Protein AF-A0A936SBN6-F1 (afdb_monomer)

Mean predicted aligned error: 6.93 Å

Sequence (174 aa):
MPKYRQLVQKRENERRLRLHIAGRENTIKAFTPREREAVEYLRWLKDKIQDNYRKFTGSAELPSNLRALDQRWEDFVDLLDVYRRRKQHLRSINRQAVHNQLSQAFRAMESSTDEKTKRVQQTNVEILKRRIASFDEIEKSVKLVEGQLQSIENFFSYLNDEIVTISTPEKFSA

Solvent-accessible surface area (backbone atoms only — not comparable to full-atom values): 9571 Å² total; per-residue (Å²): 143,61,68,68,62,52,52,50,52,50,52,51,50,54,50,50,50,52,52,50,53,52,50,49,53,53,57,48,67,74,44,54,73,70,56,38,48,53,54,52,49,53,53,51,48,47,53,50,42,57,51,51,45,32,69,61,52,70,45,88,74,72,44,68,69,67,56,43,42,61,56,49,52,53,50,42,55,54,44,51,54,52,41,49,55,50,52,52,53,58,70,74,49,63,66,66,59,51,54,51,49,34,56,50,32,48,51,53,29,72,70,42,89,48,70,70,61,25,51,55,26,50,52,51,34,52,53,42,51,52,54,52,51,52,49,57,51,51,54,51,51,41,55,50,41,52,52,49,47,51,52,48,53,50,51,53,53,50,52,42,55,52,53,75,71,50,83,62,69,74,83,59,78,120

pLDDT: mean 90.06, std 9.83, range [42.5, 98.12]

Nearest PDB structures (foldseek):
  3na7-assembly1_A  TM=3.996E-01  e=1.246E-01  Helicobacter pylori NCTC 11638
  6ixe-assembly1_A  TM=3.212E-01  e=3.210E-01  Homo sapiens
  4mh6-assembly1_A  TM=4.467E-01  e=9.242E-01  Vibrio parahaemolyticus RIMD 2210633
  6r1j-assembly1_D-2  TM=4.164E-01  e=2.252E+00  Aeromonas hydrophila J-1
  1i49-assembly1_B  TM=2.563E-01  e=5.600E-01  Homo sapiens

Radius of gyration: 25.75 Å; Cα contacts (8 Å, |Δi|>4): 103; chains: 1; bounding box: 62×36×80 Å

Structure (mmCIF, N/CA/C/O backbone):
data_AF-A0A936SBN6-F1
#
_entry.id   AF-A0A936SBN6-F1
#
loop_
_atom_site.group_PDB
_atom_site.id
_atom_site.type_symbol
_atom_site.label_atom_id
_atom_site.label_alt_id
_atom_site.label_comp_id
_atom_site.label_asym_id
_atom_site.label_entity_id
_atom_site.label_seq_id
_atom_site.pdbx_PDB_ins_code
_atom_site.Cartn_x
_atom_site.Cartn_y
_atom_site.Cartn_z
_atom_site.occupancy
_atom_site.B_iso_or_equiv
_atom_site.auth_seq_id
_atom_site.auth_comp_id
_atom_site.auth_asym_id
_atom_site.auth_atom_id
_atom_site.pdbx_PDB_model_num
ATOM 1 N N . MET A 1 1 ? -9.411 -21.163 -41.530 1.00 61.28 1 MET A N 1
ATOM 2 C CA . MET A 1 1 ? -10.001 -20.206 -40.563 1.00 61.28 1 MET A CA 1
ATOM 3 C C . MET A 1 1 ? -9.072 -19.859 -39.366 1.00 61.28 1 MET A C 1
ATOM 5 O O . MET A 1 1 ? -9.376 -20.289 -38.262 1.00 61.28 1 MET A O 1
ATOM 9 N N . PRO A 1 2 ? -7.962 -19.088 -39.516 1.00 71.81 2 PRO A N 1
ATOM 10 C CA . PRO A 1 2 ? -7.128 -18.664 -38.361 1.00 71.81 2 PRO A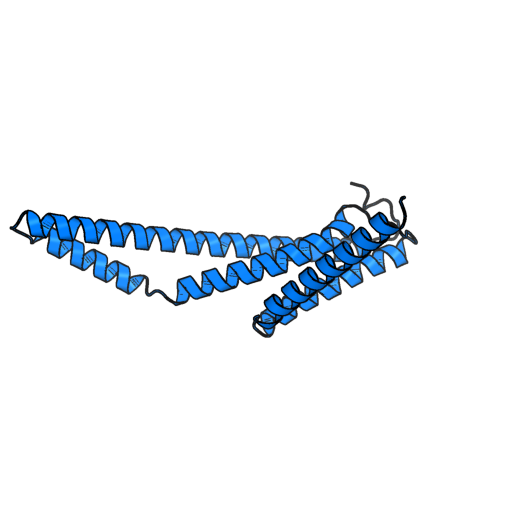 CA 1
ATOM 11 C C . PRO A 1 2 ? -6.952 -17.135 -38.172 1.00 71.81 2 PRO A C 1
ATOM 13 O O . PRO A 1 2 ? -6.748 -16.675 -37.052 1.00 71.81 2 PRO A O 1
ATOM 16 N N . LYS A 1 3 ? -7.064 -16.322 -39.236 1.00 74.06 3 LYS A N 1
ATOM 17 C CA . LYS A 1 3 ? -6.722 -14.882 -39.211 1.00 74.06 3 LYS A CA 1
ATOM 18 C C . LYS A 1 3 ? -7.721 -14.019 -38.429 1.00 74.06 3 LYS A C 1
ATOM 20 O O . LYS A 1 3 ? -7.317 -13.106 -37.719 1.00 74.06 3 LYS A O 1
ATOM 25 N N . TYR A 1 4 ? -9.017 -14.327 -38.508 1.00 78.38 4 TYR A N 1
ATOM 26 C CA . TYR A 1 4 ? -10.052 -13.570 -37.791 1.00 78.38 4 TYR A CA 1
ATOM 27 C C . TYR A 1 4 ? -9.932 -13.726 -36.266 1.00 78.38 4 TYR A C 1
ATOM 29 O O . TYR A 1 4 ? -9.968 -12.736 -35.543 1.00 78.38 4 TYR A O 1
ATOM 37 N N . ARG A 1 5 ? -9.677 -14.949 -35.777 1.00 77.38 5 ARG A N 1
ATOM 38 C CA . ARG A 1 5 ? -9.479 -15.227 -34.344 1.00 77.38 5 ARG A CA 1
ATOM 39 C C . ARG A 1 5 ? -8.265 -14.483 -33.778 1.00 77.38 5 ARG A C 1
ATOM 41 O O . ARG A 1 5 ? -8.356 -13.907 -32.702 1.00 77.38 5 ARG A O 1
ATOM 48 N N . GLN A 1 6 ? -7.159 -14.433 -34.525 1.00 81.00 6 GLN A N 1
ATOM 49 C CA . GLN A 1 6 ? -5.962 -13.675 -34.139 1.00 81.00 6 GLN A CA 1
ATOM 50 C C . GLN A 1 6 ? -6.214 -12.160 -34.098 1.00 81.00 6 GLN A C 1
ATOM 52 O O . GLN A 1 6 ? -5.758 -11.489 -33.176 1.00 81.00 6 GLN A O 1
ATOM 57 N N . LEU A 1 7 ? -6.971 -11.618 -35.060 1.00 84.25 7 LEU A N 1
ATOM 58 C CA . LEU A 1 7 ? -7.341 -10.199 -35.078 1.00 84.25 7 LEU A CA 1
ATOM 59 C C . LEU A 1 7 ? -8.248 -9.817 -33.902 1.00 84.25 7 LEU A C 1
ATOM 61 O O . LEU A 1 7 ? -8.029 -8.775 -33.285 1.00 84.25 7 LEU A O 1
ATOM 65 N N . VAL A 1 8 ? -9.235 -10.656 -33.571 1.00 85.19 8 VAL A N 1
ATOM 66 C CA . VAL A 1 8 ? -10.101 -10.453 -32.398 1.00 85.19 8 VAL A CA 1
ATOM 67 C C . VAL A 1 8 ? -9.270 -10.506 -31.116 1.00 85.19 8 VAL A C 1
ATOM 69 O O . VAL A 1 8 ? -9.322 -9.563 -30.332 1.00 85.19 8 VAL A O 1
ATOM 72 N N . GLN A 1 9 ? -8.411 -11.519 -30.960 1.00 86.62 9 GLN A N 1
ATOM 73 C CA . GLN A 1 9 ? -7.540 -11.649 -29.790 1.00 86.62 9 GLN A CA 1
ATOM 74 C C . GLN A 1 9 ? -6.605 -10.444 -29.623 1.00 86.62 9 GLN A C 1
ATOM 76 O O . GLN A 1 9 ? -6.433 -9.940 -28.515 1.00 86.62 9 GLN A O 1
ATOM 81 N N . LYS A 1 10 ? -6.019 -9.946 -30.719 1.00 86.75 10 LYS A N 1
ATOM 82 C CA . LYS A 1 10 ? -5.156 -8.758 -30.696 1.00 86.75 10 LYS A CA 1
ATOM 83 C C . LYS A 1 10 ? -5.925 -7.520 -30.230 1.00 86.75 10 LYS A C 1
ATOM 85 O O . LYS A 1 10 ? -5.458 -6.823 -29.335 1.00 86.75 10 LYS A O 1
ATOM 90 N N . ARG A 1 11 ? -7.124 -7.281 -30.774 1.00 86.06 11 ARG A N 1
ATOM 91 C CA . ARG A 1 11 ? -7.983 -6.155 -30.364 1.00 86.06 11 ARG A CA 1
ATOM 92 C C . ARG A 1 11 ? -8.418 -6.257 -28.906 1.00 86.06 11 ARG A C 1
ATOM 94 O O . ARG A 1 11 ? -8.431 -5.251 -28.203 1.00 86.06 11 ARG A O 1
ATOM 101 N N . GLU A 1 12 ? -8.762 -7.453 -28.438 1.00 88.38 12 GLU A N 1
ATOM 102 C CA . GLU A 1 12 ? -9.106 -7.684 -27.033 1.00 88.38 12 GLU A CA 1
ATOM 103 C C . GLU A 1 12 ? -7.917 -7.421 -26.110 1.00 88.38 12 GLU A C 1
ATOM 105 O O . GLU A 1 12 ? -8.075 -6.780 -25.073 1.00 88.38 12 GLU A O 1
ATOM 110 N N . ASN A 1 13 ? -6.715 -7.851 -26.495 1.00 86.50 13 ASN A N 1
ATOM 111 C CA . ASN A 1 13 ? -5.492 -7.580 -25.743 1.00 86.50 13 ASN A CA 1
ATOM 112 C C . ASN A 1 13 ? -5.192 -6.077 -25.679 1.00 86.50 13 ASN A C 1
ATOM 114 O O . ASN A 1 13 ? -4.973 -5.549 -24.592 1.00 86.50 13 ASN A O 1
ATOM 118 N N . GLU A 1 14 ? -5.253 -5.375 -26.813 1.00 88.31 14 GLU A N 1
ATOM 119 C CA . GLU A 1 14 ? -5.071 -3.920 -26.875 1.00 88.31 14 GLU A CA 1
ATOM 120 C C . GLU A 1 14 ? -6.112 -3.182 -26.026 1.00 88.31 14 GLU A C 1
ATOM 122 O O . GLU A 1 14 ? -5.777 -2.248 -25.298 1.00 88.31 14 GLU A O 1
ATOM 127 N N . ARG A 1 15 ? -7.377 -3.618 -26.068 1.00 89.50 15 ARG A N 1
ATOM 128 C CA . ARG A 1 15 ? -8.441 -3.054 -25.233 1.00 89.50 15 ARG A CA 1
ATOM 129 C C . ARG A 1 15 ? -8.156 -3.269 -23.749 1.00 89.50 15 ARG A C 1
ATOM 131 O O . ARG A 1 15 ? -8.290 -2.322 -22.980 1.00 89.50 15 ARG A O 1
ATOM 138 N N . ARG A 1 16 ? -7.759 -4.479 -23.341 1.00 87.19 16 ARG A N 1
ATOM 139 C CA . ARG A 1 16 ? -7.406 -4.787 -21.944 1.00 87.19 16 ARG A CA 1
ATOM 140 C C . ARG A 1 16 ? -6.234 -3.942 -21.461 1.00 87.19 16 ARG A C 1
ATOM 142 O O . ARG A 1 16 ? -6.326 -3.369 -20.383 1.00 87.19 16 ARG A O 1
ATOM 149 N N . LEU A 1 17 ? -5.193 -3.800 -22.279 1.00 84.75 17 LEU A N 1
ATOM 150 C CA . LEU A 1 17 ? -4.041 -2.961 -21.960 1.00 84.75 17 LEU A CA 1
ATOM 151 C C . LEU A 1 17 ? -4.444 -1.490 -21.791 1.00 84.75 17 LEU A C 1
ATOM 153 O O . LEU A 1 17 ? -4.087 -0.867 -20.799 1.00 84.75 17 LEU A O 1
ATOM 157 N N . ARG A 1 18 ? -5.247 -0.942 -22.712 1.00 87.38 18 ARG A N 1
ATOM 158 C CA . ARG A 1 18 ? -5.748 0.439 -22.598 1.00 87.38 18 ARG A CA 1
ATOM 159 C C . ARG A 1 18 ? -6.585 0.649 -21.342 1.00 87.38 18 ARG A C 1
ATOM 161 O O . ARG A 1 18 ? -6.431 1.669 -20.685 1.00 87.38 18 ARG A O 1
ATOM 168 N N . LEU A 1 19 ? -7.462 -0.301 -21.014 1.00 89.56 19 LEU A N 1
ATOM 169 C CA . LEU A 1 19 ? -8.270 -0.243 -19.794 1.00 89.56 19 LEU A CA 1
ATOM 170 C C . LEU A 1 19 ? -7.400 -0.315 -18.539 1.00 89.56 19 LEU A C 1
ATOM 172 O O . LEU A 1 19 ? -7.661 0.414 -17.589 1.00 89.56 19 LEU A O 1
ATOM 176 N N . HIS A 1 20 ? -6.362 -1.151 -18.552 1.00 84.56 20 HIS A N 1
ATOM 177 C CA . HIS A 1 20 ? -5.404 -1.251 -17.459 1.00 84.56 20 HIS A CA 1
ATOM 178 C C . HIS A 1 20 ? -4.659 0.075 -17.248 1.00 84.56 20 HIS A C 1
ATOM 180 O O . HIS A 1 20 ? -4.733 0.640 -16.159 1.00 84.56 20 HIS A O 1
ATOM 186 N N . ILE A 1 21 ? -4.061 0.633 -18.307 1.00 87.06 21 ILE A N 1
ATOM 187 C CA . ILE A 1 21 ? -3.364 1.930 -18.270 1.00 87.06 21 ILE A CA 1
ATOM 188 C C . ILE A 1 21 ? -4.309 3.043 -17.803 1.00 87.06 21 ILE A C 1
ATOM 190 O O . ILE A 1 21 ? -3.979 3.806 -16.900 1.00 87.06 21 ILE A O 1
ATOM 194 N N . ALA A 1 22 ? -5.516 3.120 -18.369 1.00 89.56 22 ALA A N 1
ATOM 195 C CA . ALA A 1 22 ? -6.503 4.120 -17.967 1.00 89.56 22 ALA A CA 1
ATOM 196 C C . ALA A 1 22 ? -6.917 3.966 -16.494 1.00 89.56 22 ALA A C 1
ATOM 198 O O . ALA A 1 22 ? -7.094 4.965 -15.798 1.00 89.56 22 ALA A O 1
ATOM 199 N N . GLY A 1 23 ? -7.049 2.727 -16.010 1.00 89.12 23 GLY A N 1
ATOM 200 C CA . GLY A 1 23 ? -7.297 2.426 -14.603 1.00 89.12 23 GLY A CA 1
ATOM 201 C C . GLY A 1 23 ? -6.189 2.965 -13.700 1.00 89.12 23 GLY A C 1
ATOM 202 O O . GLY A 1 23 ? -6.487 3.648 -12.723 1.00 89.12 23 GLY A O 1
ATOM 203 N N . ARG A 1 24 ? -4.920 2.745 -14.068 1.00 89.56 24 ARG A N 1
ATOM 204 C CA . ARG A 1 24 ? -3.757 3.266 -13.332 1.00 89.56 24 ARG A CA 1
ATOM 205 C C . ARG A 1 24 ? -3.716 4.777 -13.290 1.00 89.56 24 ARG A C 1
ATOM 207 O O . ARG A 1 24 ? -3.613 5.350 -12.210 1.00 89.56 24 ARG A O 1
ATOM 214 N N . GLU A 1 25 ? -3.881 5.419 -14.435 1.00 90.56 25 GLU A N 1
ATOM 215 C CA . GLU A 1 25 ? -3.909 6.877 -14.517 1.00 90.56 25 GLU A CA 1
ATOM 216 C C . GLU A 1 25 ? -5.046 7.470 -13.675 1.00 90.56 25 GLU A C 1
ATOM 218 O O . GLU A 1 25 ? -4.875 8.495 -13.018 1.00 90.56 25 GLU A O 1
ATOM 223 N N . ASN A 1 26 ? -6.205 6.810 -13.617 1.00 91.44 26 ASN A N 1
ATOM 224 C CA . ASN A 1 26 ? -7.298 7.238 -12.746 1.00 91.44 26 ASN A CA 1
ATOM 225 C C . ASN A 1 26 ? -6.962 7.083 -11.256 1.00 91.44 26 ASN A C 1
ATOM 227 O O . ASN A 1 26 ? -7.255 7.995 -10.481 1.00 91.44 26 ASN A O 1
ATOM 231 N N . THR A 1 27 ? -6.314 5.986 -10.856 1.00 91.31 27 THR A N 1
ATOM 232 C CA . THR A 1 27 ? -5.825 5.802 -9.481 1.00 91.31 27 THR A CA 1
ATOM 233 C C . THR A 1 27 ? -4.812 6.889 -9.113 1.00 91.31 27 THR A C 1
ATOM 235 O O . THR A 1 27 ? -4.973 7.564 -8.097 1.00 91.31 27 THR A O 1
ATOM 238 N N . ILE A 1 28 ? -3.826 7.138 -9.979 1.00 92.94 28 ILE A N 1
ATOM 239 C CA . ILE A 1 28 ? -2.769 8.138 -9.769 1.00 92.94 28 ILE A CA 1
ATOM 240 C C . ILE A 1 28 ? -3.350 9.557 -9.703 1.00 92.94 28 ILE A C 1
ATOM 242 O O . ILE A 1 28 ? -2.920 10.363 -8.882 1.00 92.94 28 ILE A O 1
ATOM 246 N N . LYS A 1 29 ? -4.383 9.889 -10.487 1.00 92.88 29 LYS A N 1
ATOM 247 C CA . LYS A 1 29 ? -5.057 11.202 -10.398 1.00 92.88 29 LYS A CA 1
ATOM 248 C C . LYS A 1 29 ? -5.649 11.483 -9.021 1.00 92.88 29 LYS A C 1
ATOM 250 O O . LYS A 1 29 ? -5.688 12.640 -8.606 1.00 92.88 29 LYS A O 1
ATOM 255 N N . ALA A 1 30 ? -6.091 10.448 -8.308 1.00 92.00 30 ALA A N 1
ATOM 256 C CA . ALA A 1 30 ? -6.610 10.597 -6.956 1.00 92.00 30 ALA A CA 1
ATOM 257 C C . ALA A 1 30 ? -5.501 10.847 -5.919 1.00 92.00 30 ALA A C 1
ATOM 259 O O . ALA A 1 30 ? -5.817 11.118 -4.758 1.00 92.00 30 ALA A O 1
ATOM 260 N N . PHE A 1 31 ? -4.220 10.722 -6.286 1.00 94.94 31 PHE A N 1
ATOM 261 C CA . PHE A 1 31 ? -3.076 10.882 -5.388 1.00 94.94 31 PHE A CA 1
ATOM 262 C C . PHE A 1 31 ? -2.789 12.363 -5.099 1.00 94.94 31 PHE A C 1
ATOM 264 O O . PHE A 1 31 ? -3.055 13.260 -5.910 1.00 94.94 31 PHE A O 1
ATOM 271 N N . THR A 1 32 ? -2.243 12.642 -3.914 1.00 94.94 32 THR A N 1
ATOM 272 C CA . THR A 1 32 ? -1.726 13.979 -3.577 1.00 94.94 32 THR A CA 1
ATOM 273 C C . THR A 1 32 ? -0.550 14.338 -4.496 1.00 94.94 32 THR A C 1
ATOM 275 O O . THR A 1 32 ? 0.052 13.436 -5.080 1.00 94.94 32 THR A O 1
ATOM 278 N N . PRO A 1 33 ? -0.187 15.628 -4.644 1.00 96.00 33 PRO A N 1
ATOM 279 C CA . PRO A 1 33 ? 0.938 16.022 -5.498 1.00 96.00 33 PRO A CA 1
ATOM 280 C C . PRO A 1 33 ? 2.233 15.258 -5.186 1.00 96.00 33 PRO A C 1
ATOM 282 O O . PRO A 1 33 ? 2.815 14.663 -6.083 1.00 96.00 33 PRO A O 1
ATOM 285 N N . ARG A 1 34 ? 2.597 15.150 -3.903 1.00 94.00 34 ARG A N 1
ATOM 286 C CA . ARG A 1 34 ? 3.793 14.419 -3.454 1.00 94.00 34 ARG A CA 1
ATOM 287 C C . ARG A 1 34 ? 3.753 12.923 -3.787 1.00 94.00 34 ARG A C 1
ATOM 289 O O . ARG A 1 34 ? 4.761 12.337 -4.155 1.00 94.00 34 ARG A O 1
ATOM 296 N N . GLU A 1 35 ? 2.594 12.289 -3.636 1.00 95.25 35 GLU A N 1
ATOM 297 C CA . GLU A 1 35 ? 2.421 10.869 -3.973 1.00 95.25 35 GLU A CA 1
ATOM 298 C C . GLU A 1 35 ? 2.517 10.640 -5.487 1.00 95.25 35 GLU A C 1
ATOM 300 O O . GLU A 1 35 ? 3.115 9.659 -5.920 1.00 95.25 35 GLU A O 1
ATOM 305 N N . ARG A 1 36 ? 1.976 11.559 -6.299 1.00 96.44 36 ARG A N 1
ATOM 306 C CA . ARG A 1 36 ? 2.137 11.516 -7.759 1.00 96.44 36 ARG A CA 1
ATOM 307 C C . ARG A 1 36 ? 3.591 11.692 -8.169 1.00 96.44 36 ARG A C 1
ATOM 309 O O . ARG A 1 36 ? 4.064 10.934 -9.003 1.00 96.44 36 ARG A O 1
ATOM 316 N N . GLU A 1 37 ? 4.298 12.640 -7.560 1.00 95.94 37 GLU A N 1
ATOM 317 C CA . GLU A 1 37 ? 5.731 12.842 -7.797 1.00 95.94 37 GLU A CA 1
ATOM 318 C C . GLU A 1 37 ? 6.534 11.568 -7.521 1.00 95.94 37 GLU A C 1
ATOM 320 O O . GLU A 1 37 ? 7.370 11.201 -8.339 1.00 95.94 37 GLU A O 1
ATOM 325 N N . ALA A 1 38 ? 6.246 10.848 -6.431 1.00 95.38 38 ALA A N 1
ATOM 326 C CA . ALA A 1 38 ? 6.911 9.578 -6.131 1.00 95.38 38 ALA A CA 1
ATOM 327 C C . ALA A 1 38 ? 6.646 8.505 -7.207 1.00 95.38 38 ALA A C 1
ATOM 329 O O . ALA A 1 38 ? 7.570 7.823 -7.651 1.00 95.38 38 ALA A O 1
ATOM 330 N N . VAL A 1 39 ? 5.396 8.383 -7.671 1.00 96.94 39 VAL A N 1
ATOM 331 C CA . VAL A 1 39 ? 5.023 7.433 -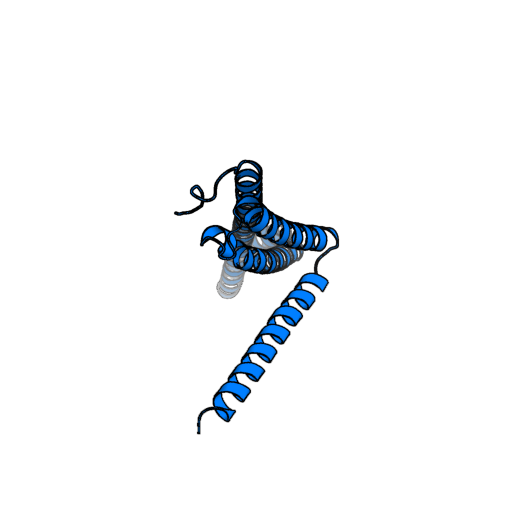8.734 1.00 96.94 39 VAL A CA 1
ATOM 332 C C . VAL A 1 39 ? 5.705 7.768 -10.060 1.00 96.94 39 VAL A C 1
ATOM 334 O O . VAL A 1 39 ? 6.244 6.870 -10.712 1.00 96.94 39 VAL A O 1
ATOM 337 N N . GLU A 1 40 ? 5.695 9.039 -10.465 1.00 95.75 40 GLU A N 1
ATOM 338 C CA . GLU A 1 40 ? 6.334 9.483 -11.708 1.00 95.75 40 GLU A CA 1
ATOM 339 C C . GLU A 1 40 ? 7.861 9.401 -11.617 1.00 95.75 40 GLU A C 1
ATOM 341 O O . GLU A 1 40 ? 8.511 9.041 -12.596 1.00 95.75 40 GLU A O 1
ATOM 346 N N . TYR A 1 41 ? 8.443 9.646 -10.440 1.00 96.44 41 TYR A N 1
ATOM 347 C CA . TYR A 1 41 ? 9.868 9.439 -10.202 1.00 96.44 41 TYR A CA 1
ATOM 348 C C . TYR A 1 41 ? 10.267 7.977 -10.418 1.00 96.44 41 TYR A C 1
ATOM 350 O O . TYR A 1 41 ? 11.203 7.712 -11.169 1.00 96.44 41 TYR A O 1
ATOM 358 N N . LEU A 1 42 ? 9.542 7.019 -9.827 1.00 97.00 42 LEU A N 1
ATOM 359 C CA . LEU A 1 42 ? 9.825 5.598 -10.049 1.00 97.00 42 LEU A CA 1
ATOM 360 C C . LEU A 1 42 ? 9.559 5.179 -11.498 1.00 97.00 42 LEU A C 1
ATOM 362 O O . LEU A 1 42 ? 10.317 4.378 -12.040 1.00 97.00 42 LEU A O 1
ATOM 366 N N . ARG A 1 43 ? 8.538 5.746 -12.155 1.00 96.62 43 ARG A N 1
ATOM 367 C CA . ARG A 1 43 ? 8.278 5.509 -13.583 1.00 96.62 43 ARG A CA 1
ATOM 368 C C . ARG A 1 43 ? 9.474 5.943 -14.433 1.00 96.62 43 ARG A C 1
ATOM 370 O O . ARG A 1 43 ? 9.996 5.150 -15.207 1.00 96.62 43 ARG A O 1
ATOM 377 N N . TRP A 1 44 ? 9.945 7.172 -14.232 1.00 96.75 44 TRP A N 1
ATOM 378 C CA . TRP A 1 44 ? 11.129 7.698 -14.908 1.00 96.75 44 TRP A CA 1
ATOM 379 C C . TRP A 1 44 ? 12.381 6.871 -14.600 1.00 96.75 44 TRP A C 1
ATOM 381 O O . TRP A 1 44 ? 13.167 6.575 -15.499 1.00 96.75 44 TRP A O 1
ATOM 391 N N . LEU A 1 45 ? 12.570 6.480 -13.337 1.00 96.19 45 LEU A N 1
ATOM 392 C CA . LEU A 1 45 ? 13.740 5.723 -12.912 1.00 96.19 45 LEU A CA 1
ATOM 393 C C . LEU A 1 45 ? 13.765 4.336 -13.561 1.00 96.19 45 LEU A C 1
ATOM 395 O O . LEU A 1 45 ? 14.812 3.932 -14.056 1.00 96.19 45 LEU A O 1
ATOM 399 N N . LYS A 1 46 ? 12.619 3.647 -13.647 1.00 95.69 46 LYS A N 1
ATOM 400 C CA . LYS A 1 46 ? 12.479 2.405 -14.423 1.00 95.69 46 LYS A CA 1
ATOM 401 C C . LYS A 1 46 ? 12.972 2.586 -15.856 1.00 95.69 46 LYS A C 1
ATOM 403 O O . LYS A 1 46 ? 13.830 1.824 -16.300 1.00 95.69 46 LYS A O 1
ATOM 408 N N . ASP A 1 47 ? 12.429 3.576 -16.562 1.00 95.75 47 ASP A N 1
ATOM 409 C CA . ASP A 1 47 ? 12.735 3.797 -17.977 1.00 95.75 47 ASP A CA 1
ATOM 410 C C . ASP A 1 47 ? 14.227 4.109 -18.157 1.00 95.75 47 ASP A C 1
ATOM 412 O O . ASP A 1 47 ? 14.902 3.521 -19.002 1.00 95.75 47 ASP A O 1
ATOM 416 N N . LYS A 1 48 ? 14.785 4.944 -17.272 1.00 94.88 48 LYS A N 1
ATOM 417 C CA . LYS A 1 48 ? 16.214 5.269 -17.242 1.00 94.88 48 LYS A CA 1
ATOM 418 C C . LYS A 1 48 ? 17.094 4.037 -17.018 1.00 94.88 48 LYS A C 1
ATOM 420 O O . LYS A 1 48 ? 18.101 3.890 -17.708 1.00 94.88 48 LYS A O 1
ATOM 425 N N . ILE A 1 49 ? 16.746 3.175 -16.061 1.00 93.44 49 ILE A N 1
ATOM 426 C CA . ILE A 1 49 ? 17.475 1.932 -15.769 1.00 93.44 49 ILE A CA 1
ATOM 427 C C . ILE A 1 49 ? 17.477 1.046 -17.025 1.00 93.44 49 ILE A C 1
ATOM 429 O O . ILE A 1 49 ? 18.540 0.663 -17.512 1.00 93.44 49 ILE A O 1
ATOM 433 N N . GLN A 1 50 ? 16.306 0.781 -17.611 1.00 93.75 50 GLN A N 1
ATOM 434 C CA . GLN A 1 50 ? 16.191 -0.062 -18.807 1.00 93.75 50 GLN A CA 1
ATOM 435 C C . GLN A 1 50 ? 16.948 0.517 -20.015 1.00 93.75 50 GLN A C 1
ATOM 437 O O . GLN A 1 50 ? 17.618 -0.223 -20.739 1.00 93.75 50 GLN A O 1
ATOM 442 N N . ASP A 1 51 ? 16.891 1.831 -20.226 1.00 93.25 51 ASP A N 1
ATOM 443 C CA . ASP A 1 51 ? 17.599 2.493 -21.322 1.00 93.25 51 ASP A CA 1
ATOM 444 C C . ASP A 1 51 ? 19.115 2.480 -21.137 1.00 93.25 51 ASP A C 1
ATOM 446 O O . ASP A 1 51 ? 19.852 2.230 -22.093 1.00 93.25 51 ASP A O 1
ATOM 450 N N . ASN A 1 52 ? 19.597 2.717 -19.918 1.00 91.38 52 ASN A N 1
ATOM 451 C CA . ASN A 1 52 ? 21.022 2.649 -19.611 1.00 91.38 52 ASN A CA 1
ATOM 452 C C . ASN A 1 52 ? 21.563 1.227 -19.798 1.00 91.38 52 ASN A C 1
ATOM 454 O O . ASN A 1 52 ? 22.625 1.068 -20.396 1.00 91.38 52 ASN A O 1
ATOM 458 N N . TYR A 1 53 ? 20.815 0.195 -19.387 1.00 91.19 53 TYR A N 1
ATOM 459 C CA . TYR A 1 53 ? 21.194 -1.197 -19.649 1.00 91.19 53 TYR A CA 1
ATOM 460 C C . TYR A 1 53 ? 21.413 -1.448 -21.145 1.00 91.19 53 TYR A C 1
ATOM 462 O O . TYR A 1 53 ? 22.472 -1.933 -21.546 1.00 91.19 53 TYR A O 1
ATOM 470 N N . ARG A 1 54 ? 20.432 -1.083 -21.982 1.00 90.94 54 ARG A N 1
ATOM 471 C CA . ARG A 1 54 ? 20.512 -1.272 -23.441 1.00 90.94 54 ARG A CA 1
ATOM 472 C C . ARG A 1 54 ? 21.695 -0.512 -24.039 1.00 90.94 54 ARG A C 1
ATOM 474 O O . ARG A 1 54 ? 22.405 -1.053 -24.878 1.00 90.94 54 ARG A O 1
ATOM 481 N N . LYS A 1 55 ? 21.935 0.723 -23.585 1.00 89.31 55 LYS A N 1
ATOM 482 C CA . LYS A 1 55 ? 23.057 1.558 -24.046 1.00 89.31 55 LYS A CA 1
ATOM 483 C C . LYS A 1 55 ? 24.420 0.971 -23.687 1.00 89.31 55 LYS A C 1
ATOM 485 O O . LYS A 1 55 ? 25.311 0.997 -24.526 1.00 89.31 55 LYS A O 1
ATOM 490 N N . PHE A 1 56 ? 24.591 0.465 -22.467 1.00 87.50 56 PHE A N 1
ATOM 491 C CA . PHE A 1 56 ? 25.890 -0.026 -21.993 1.00 87.50 56 PHE A CA 1
ATOM 492 C C . PHE A 1 56 ? 26.206 -1.442 -22.463 1.00 87.50 56 PHE A C 1
ATOM 494 O O . PHE A 1 56 ? 27.367 -1.770 -22.681 1.00 87.50 56 PHE A O 1
ATOM 501 N N . THR A 1 57 ? 25.188 -2.281 -22.636 1.00 85.44 57 THR A N 1
ATOM 502 C CA . THR A 1 57 ? 25.386 -3.688 -23.009 1.00 85.44 57 THR A CA 1
ATOM 503 C C . THR A 1 57 ? 25.192 -3.958 -24.497 1.00 85.44 57 THR A C 1
ATOM 505 O O . THR A 1 57 ? 25.631 -4.996 -24.984 1.00 85.44 57 THR A O 1
ATOM 508 N N . GLY A 1 58 ? 24.498 -3.072 -25.219 1.00 84.88 58 GLY A N 1
ATOM 509 C CA . GLY A 1 58 ? 24.051 -3.319 -26.591 1.00 84.88 58 GLY A CA 1
ATOM 510 C C . GLY A 1 58 ? 22.988 -4.420 -26.714 1.00 84.88 58 GLY A C 1
ATOM 511 O O . GLY A 1 58 ? 22.557 -4.721 -27.827 1.00 84.88 58 GLY A O 1
ATOM 512 N N . SER A 1 59 ? 22.549 -5.024 -25.601 1.00 86.38 59 SER A N 1
ATOM 513 C CA . SER A 1 59 ? 21.537 -6.079 -25.600 1.00 86.38 59 SER A CA 1
ATOM 514 C C . SER A 1 59 ? 20.138 -5.492 -25.766 1.00 86.38 59 SER A C 1
ATOM 516 O O . SER A 1 59 ? 19.748 -4.551 -25.069 1.00 86.38 59 SER A O 1
ATOM 518 N N . ALA A 1 60 ? 19.354 -6.087 -26.665 1.00 83.31 60 ALA A N 1
ATOM 519 C CA . ALA A 1 60 ? 17.931 -5.787 -26.797 1.00 83.31 60 ALA A CA 1
ATOM 520 C C . ALA A 1 60 ? 17.092 -6.469 -25.703 1.00 83.31 60 ALA A C 1
ATOM 522 O O . ALA A 1 60 ? 16.030 -5.964 -25.328 1.00 83.31 60 ALA A O 1
ATOM 523 N N . GLU A 1 61 ? 17.558 -7.610 -25.188 1.00 88.19 61 GLU A N 1
ATOM 524 C CA . GLU A 1 61 ? 16.843 -8.380 -24.177 1.00 88.19 61 GLU A CA 1
ATOM 525 C C . GLU A 1 61 ? 17.211 -7.918 -22.771 1.00 88.19 61 GLU A C 1
ATOM 527 O O . GLU A 1 61 ? 18.385 -7.845 -22.410 1.00 88.19 61 GLU A O 1
ATOM 532 N N . LEU A 1 62 ? 16.182 -7.628 -21.972 1.00 87.94 62 LEU A N 1
ATOM 533 C CA . LEU A 1 62 ? 16.340 -7.279 -20.568 1.00 87.94 62 LEU A CA 1
ATOM 534 C C . LEU A 1 62 ? 16.431 -8.550 -19.701 1.00 87.94 62 LEU A C 1
ATOM 536 O O . LEU A 1 62 ? 15.597 -9.453 -19.856 1.00 87.94 62 LEU A O 1
ATOM 540 N N . PRO A 1 63 ? 17.363 -8.605 -18.736 1.00 89.94 63 PRO A N 1
ATOM 541 C CA . PRO A 1 63 ? 17.424 -9.665 -17.736 1.00 89.94 63 PRO A CA 1
ATOM 542 C C . PRO A 1 63 ? 16.164 -9.680 -16.850 1.00 89.94 63 PRO A C 1
ATOM 544 O O . PRO A 1 63 ? 15.353 -8.748 -16.840 1.00 89.94 63 PRO A O 1
ATOM 547 N N . SER A 1 64 ? 15.944 -10.795 -16.149 1.00 88.88 64 SER A N 1
ATOM 548 C CA . SER A 1 64 ? 14.746 -11.067 -15.329 1.00 88.88 64 SER A CA 1
ATOM 549 C C . SER A 1 64 ? 14.444 -9.951 -14.321 1.00 88.88 64 SER A C 1
ATOM 551 O O . SER A 1 64 ? 13.311 -9.476 -14.245 1.00 88.88 64 SER A O 1
ATOM 553 N N . ASN A 1 65 ? 15.458 -9.494 -13.595 1.00 87.25 65 ASN A N 1
ATOM 554 C CA . ASN A 1 65 ? 15.371 -8.432 -12.599 1.00 87.25 65 ASN A CA 1
ATOM 555 C C . ASN A 1 65 ? 14.968 -7.067 -13.199 1.00 87.25 65 ASN A C 1
ATOM 557 O O . ASN A 1 65 ? 14.135 -6.374 -12.619 1.00 87.25 65 ASN A O 1
ATOM 561 N N . LEU A 1 66 ? 15.480 -6.700 -14.381 1.00 91.06 66 LEU A N 1
ATOM 562 C CA . LEU A 1 66 ? 15.122 -5.445 -15.056 1.00 91.06 66 LEU A CA 1
ATOM 563 C C . LEU A 1 66 ? 13.726 -5.497 -15.684 1.00 91.06 66 LEU A C 1
ATOM 565 O O . LEU A 1 66 ? 13.031 -4.481 -15.720 1.00 91.06 66 LEU A O 1
ATOM 569 N N . ARG A 1 67 ? 13.280 -6.681 -16.124 1.00 91.62 67 ARG A N 1
ATOM 570 C CA . ARG A 1 67 ? 11.879 -6.908 -16.519 1.00 91.62 67 ARG A CA 1
ATOM 571 C C . ARG A 1 67 ? 10.926 -6.797 -15.331 1.00 91.62 67 ARG A C 1
ATOM 573 O O . ARG A 1 67 ? 9.796 -6.350 -15.493 1.00 91.62 67 ARG A O 1
ATOM 580 N N . ALA A 1 68 ? 11.376 -7.168 -14.132 1.00 93.25 68 ALA A N 1
ATOM 581 C CA . ALA A 1 68 ? 10.562 -7.064 -12.927 1.00 93.25 68 ALA A CA 1
ATOM 582 C C . ALA A 1 68 ? 10.280 -5.610 -12.509 1.00 93.25 68 ALA A C 1
ATOM 584 O O . ALA A 1 68 ? 9.321 -5.390 -11.774 1.00 93.25 68 ALA A O 1
ATOM 585 N N . LEU A 1 69 ? 11.047 -4.616 -12.981 1.00 95.00 69 LEU A N 1
ATOM 586 C CA . LEU A 1 69 ? 10.804 -3.201 -12.664 1.00 95.00 69 LEU A CA 1
ATOM 587 C C . LEU A 1 69 ? 9.403 -2.726 -13.061 1.00 95.00 69 LEU A C 1
ATOM 589 O O . LEU A 1 69 ? 8.796 -1.963 -12.315 1.00 95.00 69 LEU A O 1
ATOM 593 N N . ASP A 1 70 ? 8.881 -3.184 -14.204 1.00 93.88 70 ASP A N 1
ATOM 594 C CA . ASP A 1 70 ? 7.521 -2.851 -14.635 1.00 93.88 70 ASP A CA 1
ATOM 595 C C . ASP A 1 70 ? 6.500 -3.332 -13.600 1.00 93.88 70 ASP A C 1
ATOM 597 O O . ASP A 1 70 ? 5.717 -2.538 -1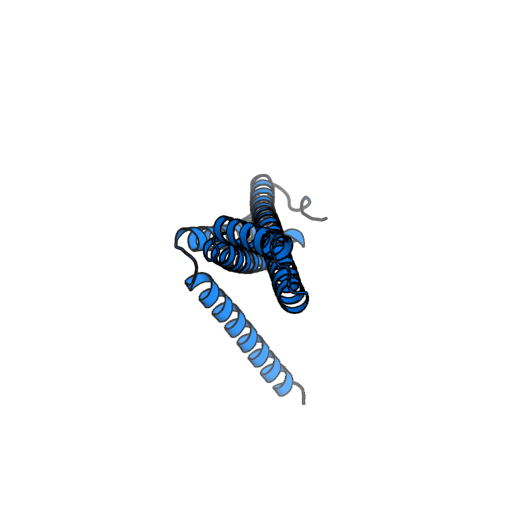3.086 1.00 93.88 70 ASP A O 1
ATOM 601 N N . GLN A 1 71 ? 6.577 -4.606 -13.206 1.00 94.56 71 GLN A N 1
ATOM 602 C CA . GLN A 1 71 ? 5.679 -5.161 -12.194 1.00 94.56 71 GLN A CA 1
ATOM 603 C C . GLN A 1 71 ? 5.863 -4.490 -10.827 1.00 94.56 71 GLN A C 1
ATOM 605 O O . GLN A 1 71 ? 4.887 -4.226 -10.135 1.00 94.56 71 GLN A O 1
ATOM 610 N N . ARG A 1 72 ? 7.099 -4.173 -10.430 1.00 97.12 72 ARG A N 1
ATOM 611 C CA . ARG A 1 72 ? 7.367 -3.504 -9.149 1.00 97.12 72 ARG A CA 1
ATOM 612 C C . ARG A 1 72 ? 6.822 -2.081 -9.108 1.00 97.12 72 ARG A C 1
ATOM 614 O O . ARG A 1 72 ? 6.370 -1.647 -8.053 1.00 97.12 72 ARG A O 1
ATOM 621 N N . TRP A 1 73 ? 6.832 -1.373 -10.235 1.00 97.25 73 TRP A N 1
ATOM 622 C CA . TRP A 1 73 ? 6.177 -0.073 -10.346 1.00 97.25 73 TRP A CA 1
ATOM 623 C C . TRP A 1 73 ? 4.654 -0.195 -10.201 1.00 97.25 73 TRP A C 1
ATOM 625 O O . TRP A 1 73 ? 4.043 0.568 -9.455 1.00 97.25 73 TRP A O 1
ATOM 635 N N . GLU A 1 74 ? 4.044 -1.189 -10.851 1.00 95.69 74 GLU A N 1
ATOM 636 C CA . GLU A 1 74 ? 2.611 -1.477 -10.710 1.00 95.69 74 GLU A CA 1
ATOM 637 C C . GLU A 1 74 ? 2.238 -1.795 -9.251 1.00 95.69 74 GLU A C 1
ATOM 639 O O . GLU A 1 74 ? 1.303 -1.204 -8.701 1.00 95.69 74 GLU A O 1
ATOM 644 N N . ASP A 1 75 ? 3.021 -2.661 -8.597 1.00 96.75 75 ASP A N 1
ATOM 645 C CA . ASP A 1 75 ? 2.854 -3.016 -7.184 1.00 96.75 75 ASP A CA 1
ATOM 646 C C . ASP A 1 75 ? 2.967 -1.776 -6.282 1.00 96.75 75 ASP A C 1
ATOM 648 O O . ASP A 1 75 ? 2.215 -1.637 -5.316 1.00 96.75 75 ASP A O 1
ATOM 652 N N . PHE A 1 76 ? 3.882 -0.850 -6.592 1.00 97.81 76 PHE A N 1
ATOM 653 C CA . PHE A 1 76 ? 4.047 0.396 -5.842 1.00 97.81 76 PHE A CA 1
ATOM 654 C C . PHE A 1 76 ? 2.786 1.261 -5.896 1.00 97.81 76 PHE A C 1
ATOM 656 O O . PHE A 1 76 ? 2.329 1.743 -4.859 1.00 97.81 76 PHE A O 1
ATOM 663 N N . VAL A 1 77 ? 2.186 1.429 -7.080 1.00 96.81 77 VAL A N 1
ATOM 664 C CA . VAL A 1 77 ? 0.941 2.199 -7.243 1.00 96.81 77 VAL A CA 1
ATOM 665 C C . VAL A 1 77 ? -0.199 1.567 -6.438 1.00 96.81 77 VAL A C 1
ATOM 667 O O . VAL A 1 77 ? -0.924 2.280 -5.739 1.00 96.81 77 VAL A O 1
ATOM 670 N N . ASP A 1 78 ? -0.335 0.239 -6.483 1.00 95.88 78 ASP A N 1
ATOM 671 C CA . ASP A 1 78 ? -1.343 -0.496 -5.707 1.00 95.88 78 ASP A CA 1
ATOM 672 C C . ASP A 1 78 ? -1.147 -0.349 -4.197 1.00 95.88 78 ASP A C 1
ATOM 674 O O . ASP A 1 78 ? -2.091 -0.057 -3.452 1.00 95.88 78 ASP A O 1
ATOM 678 N N . LEU A 1 79 ? 0.087 -0.523 -3.728 1.00 97.31 79 LEU A N 1
ATOM 679 C CA . LEU A 1 79 ? 0.427 -0.396 -2.317 1.00 97.31 79 LEU A CA 1
ATOM 680 C C . LEU A 1 79 ? 0.211 1.030 -1.817 1.00 97.31 79 LEU A C 1
ATOM 682 O O . LEU A 1 79 ? -0.293 1.210 -0.706 1.00 97.31 79 LEU A O 1
ATOM 686 N N . LEU A 1 80 ? 0.518 2.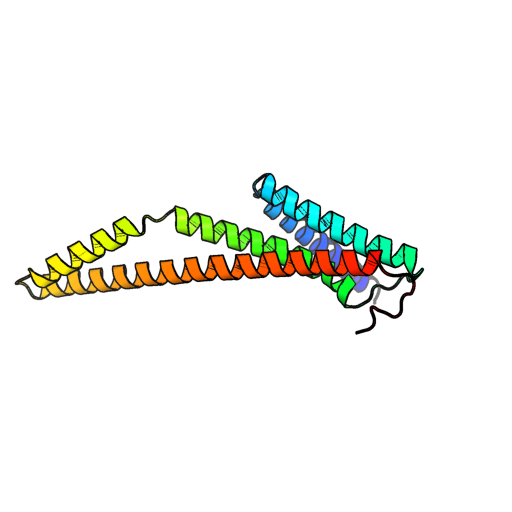040 -2.633 1.00 96.69 80 LEU A N 1
ATOM 687 C CA . LEU A 1 80 ? 0.309 3.435 -2.268 1.00 96.69 80 LEU A CA 1
ATOM 688 C C . LEU A 1 80 ? -1.185 3.738 -2.105 1.00 96.69 80 LEU A C 1
ATOM 690 O O . LEU A 1 80 ? -1.593 4.345 -1.117 1.00 96.69 80 LEU A O 1
ATOM 694 N N . ASP A 1 81 ? -2.031 3.237 -3.000 1.00 95.31 81 ASP A N 1
ATOM 695 C CA . ASP A 1 81 ? -3.486 3.354 -2.881 1.00 95.31 81 ASP A CA 1
ATOM 696 C C . ASP A 1 81 ? -4.037 2.642 -1.621 1.00 95.31 81 ASP A C 1
ATOM 698 O O . ASP A 1 81 ? -4.829 3.208 -0.854 1.00 95.31 81 ASP A O 1
ATOM 702 N N . VAL A 1 82 ? -3.552 1.431 -1.320 1.00 95.50 82 VAL A N 1
ATOM 703 C CA . VAL A 1 82 ? -3.890 0.708 -0.080 1.00 95.50 82 VAL A CA 1
ATOM 704 C C . VAL A 1 82 ? -3.447 1.480 1.168 1.00 95.50 82 VAL A C 1
ATOM 706 O O . VAL A 1 82 ? -4.230 1.616 2.115 1.00 95.50 82 VAL A O 1
ATOM 709 N N . TYR A 1 83 ? -2.221 2.006 1.176 1.00 96.25 83 TYR A N 1
ATOM 710 C CA . TYR A 1 83 ? -1.671 2.804 2.271 1.00 96.25 83 TYR A CA 1
ATOM 711 C C . TYR A 1 83 ? -2.553 4.015 2.572 1.00 96.25 83 TYR A C 1
ATOM 713 O O . TYR A 1 83 ? -2.919 4.255 3.726 1.00 96.25 83 TYR A O 1
ATOM 721 N N . ARG A 1 84 ? -2.965 4.734 1.524 1.00 94.50 84 ARG A N 1
ATOM 722 C CA . ARG A 1 84 ? -3.820 5.921 1.623 1.00 94.50 84 ARG A CA 1
ATOM 723 C C . ARG A 1 84 ? -5.170 5.604 2.237 1.00 94.50 84 ARG A C 1
ATOM 725 O O . ARG A 1 84 ? -5.550 6.245 3.219 1.00 94.50 84 ARG A O 1
ATOM 732 N N . ARG A 1 85 ? -5.865 4.581 1.727 1.00 93.69 85 ARG A N 1
ATOM 733 C CA . ARG A 1 85 ? -7.157 4.148 2.282 1.00 93.69 85 ARG A CA 1
ATOM 734 C C . ARG A 1 85 ? -7.049 3.781 3.759 1.00 93.69 85 ARG A C 1
ATOM 736 O O . ARG A 1 85 ? -7.884 4.200 4.560 1.00 93.69 85 ARG A O 1
ATOM 743 N N . ARG A 1 86 ? -6.006 3.040 4.144 1.00 94.19 86 ARG A N 1
ATOM 744 C CA . ARG A 1 86 ? -5.792 2.630 5.541 1.00 94.19 86 ARG A CA 1
ATOM 745 C C . ARG A 1 86 ? -5.462 3.818 6.445 1.00 94.19 86 ARG A C 1
ATOM 747 O O . ARG A 1 86 ? -6.050 3.938 7.517 1.00 94.19 86 ARG A O 1
ATOM 754 N N . LYS A 1 87 ? -4.605 4.746 6.003 1.00 93.94 87 LYS A N 1
ATOM 755 C CA . LYS A 1 87 ? -4.327 5.989 6.743 1.00 93.94 87 LYS A CA 1
ATOM 756 C C . LYS A 1 87 ? -5.565 6.864 6.896 1.00 93.94 87 LYS A C 1
ATOM 758 O O . LYS A 1 87 ? -5.782 7.422 7.970 1.00 93.94 87 LYS A O 1
ATOM 763 N N . GLN A 1 88 ? -6.384 6.983 5.854 1.00 92.56 88 GLN A N 1
ATOM 764 C CA . GLN A 1 88 ? -7.649 7.709 5.932 1.00 92.56 88 GLN A CA 1
ATOM 765 C C . GLN A 1 88 ? -8.594 7.060 6.947 1.00 92.56 88 GLN A C 1
ATOM 767 O O . GLN A 1 88 ? -9.187 7.768 7.760 1.00 92.56 88 GLN A O 1
ATOM 772 N N . HIS A 1 89 ? -8.681 5.728 6.956 1.00 90.62 89 HIS A N 1
ATOM 773 C CA . HIS A 1 89 ? -9.486 5.008 7.936 1.00 90.62 89 HIS A CA 1
ATOM 774 C C . HIS A 1 89 ? -9.008 5.271 9.373 1.00 90.62 89 HIS A C 1
ATOM 776 O O . HIS A 1 89 ? -9.820 5.650 10.215 1.00 90.62 89 HIS A O 1
ATOM 782 N N . LEU A 1 90 ? -7.699 5.189 9.641 1.00 90.62 90 LEU A N 1
ATOM 783 C CA . LEU A 1 90 ? -7.138 5.507 10.963 1.00 90.62 90 LEU A CA 1
ATOM 784 C C . LEU A 1 90 ? -7.438 6.945 11.401 1.00 90.62 90 LEU A C 1
ATOM 786 O O . LEU A 1 90 ? -7.780 7.176 12.555 1.00 90.62 90 LEU A O 1
ATOM 790 N N . ARG A 1 91 ? -7.363 7.914 10.481 1.00 90.31 91 ARG A N 1
ATOM 791 C CA . ARG A 1 91 ? -7.685 9.322 10.774 1.00 90.31 91 ARG A CA 1
ATOM 792 C C . ARG A 1 91 ? -9.163 9.555 11.069 1.00 90.31 91 ARG A C 1
ATOM 794 O O . ARG A 1 91 ? -9.492 10.480 11.803 1.00 90.31 91 ARG A O 1
ATOM 801 N N . SER A 1 92 ? -10.048 8.750 10.485 1.00 88.31 92 SER A N 1
ATOM 802 C CA . SER A 1 92 ? -11.495 8.910 10.651 1.00 88.31 92 SER A CA 1
ATOM 803 C C . SER A 1 92 ? -11.999 8.500 12.036 1.00 88.31 92 SER A C 1
ATOM 805 O O . SER A 1 92 ? -13.132 8.830 12.387 1.00 88.31 92 SER A O 1
ATOM 807 N N . ILE A 1 93 ? -11.188 7.790 12.833 1.00 84.31 93 ILE A N 1
ATOM 808 C CA . ILE A 1 93 ? -11.624 7.262 14.125 1.00 84.31 93 ILE A CA 1
ATOM 809 C C . ILE A 1 93 ? -10.778 7.806 15.276 1.00 84.31 93 ILE A C 1
ATOM 811 O O . ILE A 1 93 ? -9.557 7.703 15.310 1.00 84.31 93 ILE A O 1
ATOM 815 N N . ASN A 1 94 ? -11.465 8.333 16.289 1.00 89.56 94 ASN A N 1
ATOM 816 C CA . ASN A 1 94 ? -10.860 8.738 17.547 1.00 89.56 94 ASN A CA 1
ATOM 817 C C . ASN A 1 94 ? -10.694 7.524 18.482 1.00 89.56 94 ASN A C 1
ATOM 819 O O . ASN A 1 94 ? -11.616 7.167 19.220 1.00 89.56 94 ASN A O 1
ATOM 823 N N . ARG A 1 95 ? -9.509 6.897 18.466 1.00 91.19 95 ARG A N 1
ATOM 824 C CA . ARG A 1 95 ? -9.168 5.741 19.322 1.00 91.19 95 ARG A CA 1
ATOM 825 C C . ARG A 1 95 ? -9.399 6.027 20.810 1.00 91.19 95 ARG A C 1
ATOM 827 O O . ARG A 1 95 ? -9.910 5.167 21.524 1.00 91.19 95 ARG A O 1
ATOM 834 N N . GLN A 1 96 ? -9.088 7.241 21.269 1.00 92.38 96 GLN A N 1
ATOM 835 C CA . GLN A 1 96 ? -9.295 7.635 22.663 1.00 92.38 96 GLN A CA 1
ATOM 836 C C . GLN A 1 96 ? -10.781 7.665 23.029 1.00 92.38 96 GLN A C 1
ATOM 838 O O . GLN A 1 96 ? -11.161 7.198 24.099 1.00 92.38 96 GLN A O 1
ATOM 843 N N . ALA A 1 97 ? -11.638 8.156 22.132 1.00 93.81 97 ALA A N 1
ATOM 844 C CA . ALA A 1 97 ? -13.080 8.144 22.355 1.00 93.81 97 ALA A CA 1
ATOM 845 C C . ALA A 1 97 ? -13.618 6.711 22.505 1.00 93.81 97 ALA A C 1
ATOM 847 O O . ALA A 1 97 ? -14.433 6.463 23.389 1.00 93.81 97 ALA A O 1
ATOM 848 N N . VAL A 1 98 ? -13.120 5.756 21.709 1.00 93.44 98 VAL A N 1
ATOM 849 C CA . VAL A 1 98 ? -13.510 4.337 21.820 1.00 93.44 98 VAL A CA 1
ATOM 850 C C . VAL A 1 98 ? -13.043 3.725 23.145 1.00 93.44 98 VAL A C 1
ATOM 852 O O . VAL A 1 98 ? -13.808 3.006 23.784 1.00 93.44 98 VAL A O 1
ATOM 855 N N . HIS A 1 99 ? -11.833 4.051 23.608 1.00 95.19 99 HIS A N 1
ATOM 856 C CA . HIS A 1 99 ? -11.347 3.636 24.935 1.00 95.19 99 HIS A CA 1
ATOM 857 C C . HIS A 1 99 ? -12.178 4.222 26.078 1.00 95.19 99 HIS A C 1
ATOM 859 O O . HIS A 1 99 ? -12.517 3.521 27.035 1.00 95.19 99 HIS A O 1
ATOM 865 N N . ASN A 1 100 ? -12.558 5.495 25.972 1.00 96.44 100 ASN A N 1
ATOM 866 C CA . ASN A 1 100 ? -13.422 6.142 26.956 1.00 96.44 100 ASN A CA 1
ATOM 867 C C . ASN A 1 100 ? -14.810 5.481 26.990 1.00 96.44 100 ASN A C 1
ATOM 869 O O . ASN A 1 100 ? -15.316 5.184 28.071 1.00 96.44 100 ASN A O 1
ATOM 873 N N . GLN A 1 101 ? -15.395 5.191 25.821 1.00 95.44 101 GLN A N 1
ATOM 874 C CA . GLN A 1 101 ? -16.656 4.449 25.698 1.00 95.44 101 GLN A CA 1
ATOM 875 C C . GLN A 1 101 ? -16.554 3.053 26.316 1.00 95.44 101 GLN A C 1
ATOM 877 O O . GLN A 1 101 ? -17.453 2.643 27.045 1.00 95.44 101 GLN A O 1
ATOM 882 N N . LEU A 1 102 ? -15.448 2.342 26.076 1.00 96.25 102 LEU A N 1
ATOM 883 C CA . LEU A 1 102 ? -15.207 1.023 26.661 1.00 96.25 102 LEU A CA 1
ATOM 884 C C . LEU A 1 102 ? -15.174 1.101 28.189 1.00 96.25 102 LEU A C 1
ATOM 886 O O . LEU A 1 102 ? -15.817 0.303 28.864 1.00 96.25 102 LEU A O 1
ATOM 890 N N . SER A 1 103 ? -14.467 2.094 28.725 1.00 96.06 103 SER A N 1
ATOM 891 C CA . SER A 1 103 ? -14.336 2.302 30.168 1.00 96.06 103 SER A CA 1
ATOM 892 C C . SER A 1 103 ? -15.685 2.620 30.822 1.00 96.06 103 SER A C 1
ATOM 894 O O . SER A 1 103 ? -15.983 2.123 31.906 1.00 96.06 103 SER A O 1
ATOM 896 N N . GLN A 1 104 ? -16.527 3.415 30.156 1.00 95.06 104 GLN A N 1
ATOM 897 C CA . GLN A 1 104 ? -17.889 3.707 30.609 1.00 95.06 104 GLN A CA 1
ATOM 898 C C . GLN A 1 104 ? -18.791 2.468 30.552 1.00 95.06 104 GLN A C 1
ATOM 900 O O . GLN A 1 104 ? -19.480 2.186 31.529 1.00 95.06 104 GLN A O 1
ATOM 905 N N . ALA A 1 105 ? -18.751 1.701 29.457 1.00 93.81 105 ALA A N 1
ATOM 906 C CA . ALA A 1 105 ? -19.531 0.472 29.305 1.00 93.81 105 ALA A CA 1
ATOM 907 C C . ALA A 1 105 ? -19.152 -0.584 30.357 1.00 93.81 105 ALA A C 1
ATOM 909 O O . ALA A 1 105 ? -20.028 -1.239 30.914 1.00 93.81 105 ALA A O 1
ATOM 910 N N . PHE A 1 106 ? -17.862 -0.696 30.691 1.00 94.62 106 PHE A N 1
ATOM 911 C CA . PHE A 1 106 ? -17.390 -1.559 31.775 1.00 94.62 106 PHE A CA 1
ATOM 912 C C . PHE A 1 106 ? -17.958 -1.154 33.134 1.00 94.62 106 PHE A C 1
ATOM 914 O O . PHE A 1 106 ? -18.540 -1.989 33.821 1.00 94.62 106 PHE A O 1
ATOM 921 N N . ARG A 1 107 ? -17.850 0.129 33.501 1.00 94.50 107 ARG A N 1
ATOM 922 C CA . ARG A 1 107 ? -18.402 0.627 34.770 1.00 94.50 107 ARG A CA 1
ATOM 923 C C . ARG A 1 107 ? -19.914 0.431 34.845 1.00 94.50 107 ARG A C 1
ATOM 925 O O . ARG A 1 107 ? -20.416 0.021 35.881 1.00 94.50 107 ARG A O 1
ATOM 932 N N . ALA A 1 108 ? -20.625 0.686 33.746 1.00 91.69 108 ALA A N 1
ATOM 933 C CA . ALA A 1 108 ? -22.068 0.479 33.660 1.00 91.69 108 ALA A CA 1
ATOM 934 C C . ALA A 1 108 ? -22.454 -1.002 33.802 1.00 91.69 108 ALA A C 1
ATOM 936 O O . ALA A 1 108 ? -23.474 -1.313 34.409 1.00 91.69 108 ALA A O 1
ATOM 937 N N . MET A 1 109 ? -21.647 -1.922 33.267 1.00 92.44 109 MET A N 1
ATOM 938 C CA . MET A 1 109 ? -21.843 -3.362 33.445 1.00 92.44 109 MET A CA 1
ATOM 939 C C . MET A 1 109 ? -21.650 -3.783 34.909 1.00 92.44 109 MET A C 1
ATOM 941 O O . MET A 1 109 ? -22.445 -4.568 35.419 1.00 92.44 109 MET A O 1
ATOM 945 N N . GLU A 1 110 ? -20.616 -3.268 35.580 1.00 91.69 110 GLU A N 1
ATOM 946 C CA . GLU A 1 110 ? -20.315 -3.583 36.984 1.00 91.69 110 GLU A CA 1
ATOM 947 C C . GLU A 1 110 ? -21.341 -3.001 37.960 1.00 91.69 110 GLU A C 1
ATOM 949 O O . GLU A 1 110 ? -21.679 -3.649 38.947 1.00 91.69 110 GLU A O 1
ATOM 954 N N . SER A 1 111 ? -21.869 -1.806 37.680 1.00 92.06 111 SER A N 1
ATOM 955 C CA . SER A 1 111 ? -22.884 -1.161 38.518 1.00 92.06 111 SER A CA 1
ATOM 956 C C . SER A 1 111 ? -24.316 -1.636 38.247 1.00 92.06 111 SER A C 1
ATOM 958 O O . SER A 1 111 ? -25.234 -1.249 38.971 1.00 92.06 111 SER A O 1
ATOM 960 N N . SER A 1 112 ? -24.533 -2.455 37.213 1.00 88.88 112 SER A N 1
ATOM 961 C CA . SER A 1 112 ? -25.859 -2.968 36.862 1.00 88.88 112 SER A CA 1
ATOM 962 C C . SER A 1 112 ? -26.313 -4.050 37.840 1.00 88.88 112 SER A C 1
ATOM 964 O O . SER A 1 112 ? -25.678 -5.094 37.974 1.00 88.88 112 SER A O 1
ATOM 966 N N . THR A 1 113 ? -27.461 -3.825 38.474 1.00 88.12 113 THR A N 1
ATOM 967 C CA . THR A 1 113 ? -28.120 -4.790 39.370 1.00 88.12 113 THR A CA 1
ATOM 968 C C . THR A 1 113 ? -29.090 -5.721 38.636 1.00 88.12 113 THR A C 1
ATOM 970 O O . THR A 1 113 ? -29.407 -6.794 39.141 1.00 88.12 113 THR A O 1
ATOM 973 N N . ASP A 1 114 ? -29.537 -5.334 37.437 1.00 92.38 114 ASP A N 1
ATOM 974 C CA . ASP A 1 114 ? -30.420 -6.118 36.573 1.00 92.38 114 ASP A CA 1
ATOM 975 C C . ASP A 1 114 ? -29.626 -6.943 35.546 1.00 92.38 114 ASP A C 1
ATOM 977 O O . ASP A 1 114 ? -28.792 -6.427 34.795 1.00 92.38 114 ASP A O 1
ATOM 981 N N . GLU A 1 115 ? -29.938 -8.236 35.474 1.00 89.56 115 GLU A N 1
ATOM 982 C CA . GLU A 1 115 ? -29.240 -9.216 34.640 1.00 89.56 115 GLU A CA 1
ATOM 983 C C . GLU A 1 115 ? -29.405 -8.931 33.137 1.00 89.56 115 GLU A C 1
ATOM 985 O O . GLU A 1 115 ? -28.480 -9.132 32.345 1.00 89.56 115 GLU A O 1
ATOM 990 N N . LYS A 1 116 ? -30.566 -8.411 32.717 1.00 91.44 116 LYS A N 1
ATOM 991 C CA . LYS A 1 116 ? -30.815 -8.074 31.308 1.00 91.44 116 LYS A CA 1
ATOM 992 C C . LYS A 1 116 ? -29.957 -6.886 30.868 1.00 91.44 116 LYS A C 1
ATOM 994 O O . LYS A 1 116 ? -29.337 -6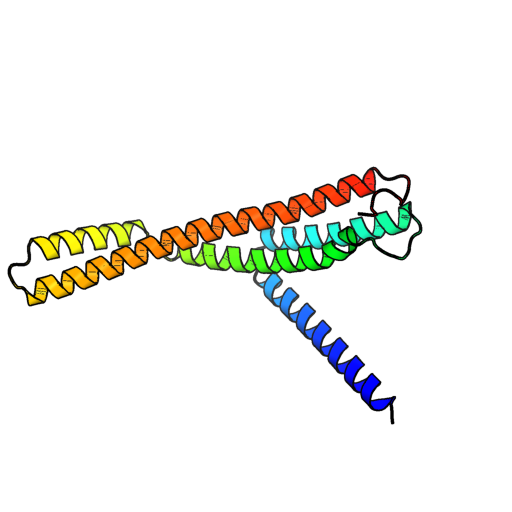.933 29.805 1.00 91.44 116 LYS A O 1
ATOM 999 N N . THR A 1 117 ? -29.879 -5.853 31.698 1.00 89.88 117 THR A N 1
ATOM 1000 C CA . THR A 1 117 ? -29.043 -4.667 31.475 1.00 89.88 117 THR A CA 1
ATOM 1001 C C . THR A 1 117 ? -27.562 -5.036 31.466 1.00 89.88 117 THR A C 1
ATOM 1003 O O . THR A 1 117 ? -26.830 -4.630 30.561 1.00 89.88 117 THR A O 1
ATOM 1006 N N . LYS A 1 118 ? -27.135 -5.892 32.401 1.00 92.81 118 LYS A N 1
ATOM 1007 C CA . LYS A 1 118 ? -25.764 -6.405 32.467 1.00 92.81 118 LYS A CA 1
ATOM 1008 C C . LYS A 1 118 ? -25.344 -7.117 31.178 1.00 92.81 118 LYS A C 1
ATOM 1010 O O . LYS A 1 118 ? -24.270 -6.827 30.655 1.00 92.81 118 LYS A O 1
ATOM 1015 N N . ARG A 1 119 ? -26.205 -7.972 30.608 1.00 92.50 119 ARG A N 1
ATOM 1016 C CA . ARG A 1 119 ? -25.944 -8.649 29.319 1.00 92.50 119 ARG A CA 1
ATOM 1017 C C . ARG A 1 119 ? -25.771 -7.674 28.158 1.00 92.50 119 ARG A C 1
ATOM 1019 O O . ARG A 1 119 ? -24.845 -7.834 27.369 1.00 92.50 119 ARG A O 1
ATOM 1026 N N . VAL A 1 120 ? -26.617 -6.646 28.066 1.00 93.56 120 VAL A N 1
ATOM 1027 C CA . VAL A 1 120 ? -26.491 -5.614 27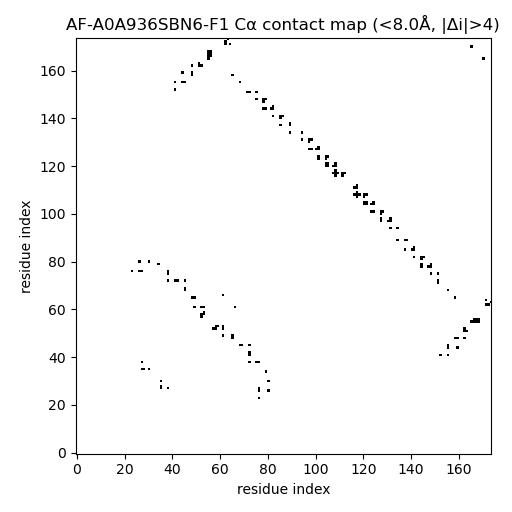.020 1.00 93.56 120 VAL A CA 1
ATOM 1028 C C . VAL A 1 120 ? -25.154 -4.880 27.145 1.00 93.56 120 VAL A C 1
ATOM 1030 O O . VAL A 1 120 ? -24.450 -4.707 26.148 1.00 93.56 120 VAL A O 1
ATOM 1033 N N . GLN A 1 121 ? -24.763 -4.493 28.363 1.00 92.31 121 GLN A N 1
ATOM 1034 C CA . GLN A 1 121 ? -23.479 -3.822 28.576 1.00 92.31 121 GLN A CA 1
ATOM 1035 C C . GLN A 1 121 ? -22.285 -4.742 28.305 1.00 92.31 121 GLN A C 1
ATOM 1037 O O . GLN A 1 121 ? -21.302 -4.297 27.714 1.00 92.31 121 GLN A O 1
ATOM 1042 N N . GLN A 1 122 ? -22.385 -6.030 28.636 1.00 93.62 122 GLN A N 1
ATOM 1043 C CA . GLN A 1 122 ? -21.371 -7.022 28.285 1.00 93.62 122 GLN A CA 1
ATOM 1044 C C . GLN A 1 122 ? -21.176 -7.120 26.764 1.00 93.62 122 GLN A C 1
ATOM 1046 O O . GLN A 1 122 ? -20.044 -7.060 26.284 1.00 93.62 122 GLN A O 1
ATOM 1051 N N . THR A 1 123 ? -22.263 -7.188 25.988 1.00 95.12 123 THR A N 1
ATOM 1052 C CA . THR A 1 123 ? -22.185 -7.172 24.519 1.00 95.12 123 THR A CA 1
ATOM 1053 C C . THR A 1 123 ? -21.537 -5.884 24.001 1.00 95.12 123 THR A C 1
ATOM 1055 O O . THR A 1 123 ? -20.667 -5.940 23.130 1.00 95.12 123 THR A O 1
ATOM 1058 N N . ASN A 1 124 ? -21.890 -4.724 24.563 1.00 94.81 124 ASN A N 1
ATOM 1059 C CA . ASN A 1 124 ? -21.270 -3.448 24.191 1.00 94.81 124 ASN A CA 1
ATOM 1060 C C . ASN A 1 124 ? -19.758 -3.440 24.460 1.00 94.81 124 ASN A C 1
ATOM 1062 O O . ASN A 1 124 ? -18.980 -3.014 23.604 1.00 94.81 124 ASN A O 1
ATOM 1066 N N . VAL A 1 125 ? -19.329 -3.946 25.619 1.00 96.62 125 VAL A N 1
ATOM 1067 C CA . VAL A 1 125 ? -17.910 -4.097 25.972 1.00 96.62 125 VAL A CA 1
ATOM 1068 C C . VAL A 1 125 ? -17.181 -4.969 24.948 1.00 96.62 125 VAL A C 1
ATOM 1070 O O . VAL A 1 125 ? -16.101 -4.599 24.485 1.00 96.62 125 VAL A O 1
ATOM 1073 N N . GLU A 1 126 ? -17.759 -6.104 24.551 1.00 96.75 126 GLU A N 1
ATOM 1074 C CA . GLU A 1 126 ? -17.158 -6.994 23.551 1.00 96.75 126 GLU A CA 1
ATOM 1075 C C . GLU A 1 126 ? -17.029 -6.332 22.174 1.00 96.75 126 GLU A C 1
ATOM 1077 O O . GLU A 1 126 ? -15.973 -6.429 21.543 1.00 96.75 126 GLU A O 1
ATOM 1082 N N . ILE A 1 127 ? -18.059 -5.610 21.723 1.00 96.38 127 ILE A N 1
ATOM 1083 C CA . ILE A 1 127 ? -18.024 -4.856 20.462 1.00 96.38 127 ILE A CA 1
ATOM 1084 C C . ILE A 1 127 ? -16.905 -3.811 20.496 1.00 96.38 127 ILE A C 1
ATOM 1086 O O . ILE A 1 127 ? -16.108 -3.720 19.560 1.00 96.38 127 ILE A O 1
ATOM 1090 N N . LEU A 1 128 ? -16.807 -3.042 21.583 1.00 96.12 128 LEU A N 1
ATOM 1091 C CA . LEU A 1 128 ? -15.796 -1.996 21.732 1.00 96.12 128 LEU A CA 1
ATOM 1092 C C . LEU A 1 128 ? -14.374 -2.576 21.802 1.00 96.12 128 LEU A C 1
ATOM 1094 O O . LEU A 1 128 ? -13.468 -2.026 21.175 1.00 96.12 128 LEU A O 1
ATOM 1098 N N . LYS A 1 129 ? -14.180 -3.727 22.463 1.00 95.75 129 LYS A N 1
ATOM 1099 C CA . LYS A 1 129 ? -12.906 -4.470 2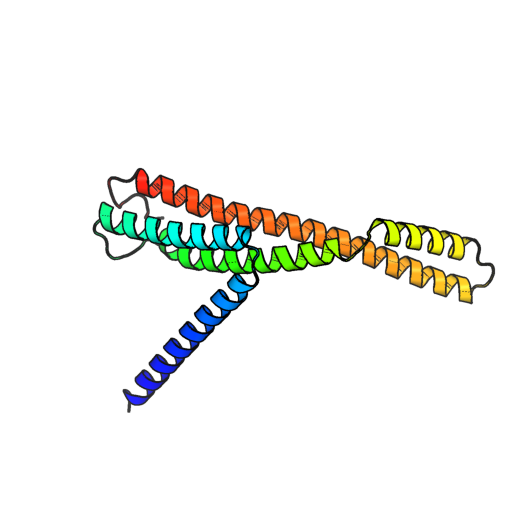2.443 1.00 95.75 129 LYS A CA 1
ATOM 1100 C C . LYS A 1 129 ? -12.517 -4.908 21.031 1.00 95.75 129 LYS A C 1
ATOM 1102 O O . LYS A 1 129 ? -11.383 -4.676 20.620 1.00 95.75 129 LYS A O 1
ATOM 1107 N N . ARG A 1 130 ? -13.448 -5.498 20.269 1.00 95.62 130 ARG A N 1
ATOM 1108 C CA . ARG A 1 130 ? -13.202 -5.893 18.867 1.00 95.62 130 ARG A CA 1
ATOM 1109 C C . ARG A 1 130 ? -12.853 -4.691 17.999 1.00 95.62 130 ARG A C 1
ATOM 1111 O O . ARG A 1 130 ? -11.955 -4.770 17.169 1.00 95.62 130 ARG A O 1
ATOM 1118 N N . ARG A 1 131 ? -13.525 -3.561 18.225 1.00 93.56 131 ARG A N 1
ATOM 1119 C CA . ARG A 1 131 ? -13.248 -2.312 17.515 1.00 93.56 131 ARG A CA 1
ATOM 1120 C C . ARG A 1 131 ? -11.821 -1.817 17.780 1.00 93.56 131 ARG A C 1
ATOM 1122 O O . ARG A 1 131 ? -11.142 -1.437 16.836 1.00 93.56 131 ARG A O 1
ATOM 1129 N N . ILE A 1 132 ? -11.350 -1.872 19.030 1.00 93.56 132 ILE A N 1
ATOM 1130 C CA . ILE A 1 132 ? -9.958 -1.542 19.392 1.00 93.56 132 ILE A CA 1
ATOM 1131 C C . ILE A 1 132 ? -8.961 -2.497 18.735 1.00 93.56 132 ILE A C 1
ATOM 1133 O O . ILE A 1 132 ? -8.001 -2.033 18.129 1.00 93.56 132 ILE A O 1
ATOM 1137 N N . ALA A 1 133 ? -9.209 -3.807 18.789 1.00 93.31 133 ALA A N 1
ATOM 1138 C CA . ALA A 1 133 ? -8.335 -4.788 18.149 1.00 93.31 133 ALA A CA 1
ATOM 1139 C C . ALA A 1 133 ? -8.215 -4.546 16.633 1.00 93.31 133 ALA A C 1
ATOM 1141 O O . ALA A 1 133 ? -7.112 -4.555 16.093 1.00 93.31 133 ALA A O 1
ATOM 1142 N N . SER A 1 134 ? -9.332 -4.235 15.967 1.00 91.44 134 SER A N 1
ATOM 1143 C CA . SER A 1 134 ? -9.339 -3.882 14.545 1.00 91.44 134 SER A CA 1
ATOM 1144 C C . SER A 1 134 ? -8.502 -2.629 14.246 1.00 91.44 134 SER A C 1
ATOM 1146 O O . SER A 1 134 ? -7.822 -2.586 13.222 1.00 91.44 134 SER A O 1
ATOM 1148 N N . PHE A 1 135 ? -8.462 -1.632 15.144 1.00 91.31 135 PHE A N 1
ATOM 1149 C CA . PHE A 1 135 ? -7.538 -0.496 14.990 1.00 91.31 135 PHE A CA 1
ATOM 1150 C C . PHE A 1 135 ? -6.085 -0.930 15.004 1.00 91.31 135 PHE A C 1
ATOM 1152 O O . PHE A 1 135 ? -5.329 -0.549 14.112 1.00 91.31 135 PHE A O 1
ATOM 1159 N N . ASP A 1 136 ? -5.710 -1.738 15.990 1.00 92.81 136 ASP A N 1
ATOM 1160 C CA . ASP A 1 136 ? -4.334 -2.195 16.139 1.00 92.81 136 ASP A CA 1
ATOM 1161 C C . ASP A 1 136 ? -3.903 -3.042 14.921 1.00 92.81 136 ASP A C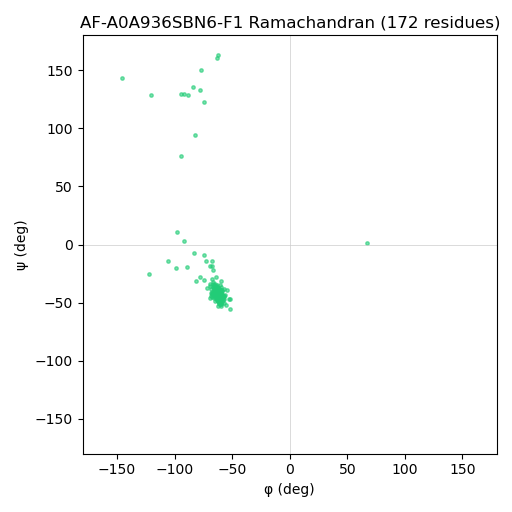 1
ATOM 1163 O O . ASP A 1 136 ? -2.759 -2.962 14.468 1.00 92.81 136 ASP A O 1
ATOM 1167 N N . GLU A 1 137 ? -4.819 -3.820 14.335 1.00 93.25 137 GLU A N 1
ATOM 1168 C CA . GLU A 1 137 ? -4.589 -4.540 13.077 1.00 93.25 137 GLU A CA 1
ATOM 1169 C C . GLU A 1 137 ? -4.355 -3.593 11.898 1.00 93.25 137 GLU A C 1
ATOM 1171 O O . GLU A 1 137 ? -3.401 -3.784 11.141 1.00 93.25 137 GLU A O 1
ATOM 1176 N N . ILE A 1 138 ? -5.174 -2.548 11.747 1.00 93.19 138 ILE A N 1
ATOM 1177 C CA . ILE A 1 138 ? -5.015 -1.566 10.667 1.00 93.19 138 ILE A CA 1
ATOM 1178 C C . ILE A 1 138 ? -3.704 -0.791 10.831 1.00 93.19 138 ILE A C 1
ATOM 1180 O O . ILE A 1 138 ? -2.999 -0.592 9.842 1.00 93.19 138 ILE A O 1
ATOM 1184 N N . GLU A 1 139 ? -3.323 -0.406 12.050 1.00 94.56 139 GLU A N 1
ATOM 1185 C CA . GLU A 1 139 ? -2.035 0.246 12.321 1.00 94.56 139 GLU A CA 1
ATOM 1186 C C . GLU A 1 139 ? -0.847 -0.638 11.926 1.00 94.56 139 GLU A C 1
ATOM 1188 O O . GLU A 1 139 ? 0.064 -0.181 11.228 1.00 94.56 139 GLU A O 1
ATOM 1193 N N . LYS A 1 140 ? -0.863 -1.923 12.306 1.00 95.81 140 LYS A N 1
ATOM 1194 C CA . LYS A 1 140 ? 0.153 -2.897 11.868 1.00 95.81 140 LYS A CA 1
ATOM 1195 C C . LYS A 1 140 ? 0.176 -3.025 10.347 1.00 95.81 140 LYS A C 1
ATOM 1197 O O . LYS A 1 140 ? 1.242 -3.048 9.738 1.00 95.81 140 LYS A O 1
ATOM 1202 N N . SER A 1 141 ? -1.002 -3.061 9.734 1.00 95.06 141 SER A N 1
ATOM 1203 C CA . SER A 1 141 ? -1.176 -3.164 8.288 1.00 95.06 141 SER A CA 1
ATOM 1204 C C . SER A 1 141 ? -0.623 -1.948 7.533 1.00 95.06 141 SER A C 1
ATOM 1206 O O . SER A 1 141 ? -0.074 -2.103 6.443 1.00 95.06 141 SER A O 1
ATOM 1208 N N . VAL A 1 142 ? -0.733 -0.742 8.102 1.00 96.44 142 VAL A N 1
ATOM 1209 C CA . VAL A 1 142 ? -0.117 0.480 7.555 1.00 96.44 142 VAL A CA 1
ATOM 1210 C C . VAL A 1 142 ? 1.404 0.379 7.591 1.00 96.44 142 VAL A C 1
ATOM 1212 O O . VAL A 1 142 ? 2.035 0.609 6.564 1.00 96.44 142 VAL A O 1
ATOM 1215 N N . LYS A 1 143 ? 1.984 -0.021 8.731 1.00 96.50 143 LYS A N 1
ATOM 1216 C CA . LYS A 1 143 ? 3.442 -0.189 8.870 1.00 96.50 143 LYS A CA 1
ATOM 1217 C C . LYS A 1 143 ? 4.000 -1.234 7.905 1.00 96.50 143 LYS A C 1
ATOM 1219 O O . LYS A 1 143 ? 5.068 -1.039 7.337 1.00 96.50 143 LYS A O 1
ATOM 1224 N N . LEU A 1 144 ? 3.269 -2.331 7.697 1.00 97.50 144 LEU A N 1
ATOM 1225 C CA . LEU A 1 144 ? 3.664 -3.366 6.744 1.00 97.50 144 LEU A CA 1
ATOM 1226 C C . LEU A 1 144 ? 3.729 -2.816 5.313 1.00 97.50 144 LEU A C 1
ATOM 1228 O O . LEU A 1 144 ? 4.727 -3.022 4.630 1.00 97.50 144 LEU A O 1
ATOM 1232 N N . VAL A 1 145 ? 2.690 -2.100 4.875 1.00 97.50 145 VAL A N 1
ATOM 1233 C CA . VAL A 1 145 ? 2.653 -1.518 3.524 1.00 97.50 145 VAL A CA 1
ATOM 1234 C C . VAL A 1 145 ? 3.728 -0.454 3.343 1.00 97.50 145 VAL A C 1
ATOM 1236 O O . VAL A 1 145 ? 4.353 -0.401 2.292 1.00 97.50 145 VAL A O 1
ATOM 1239 N N . GLU A 1 146 ? 3.992 0.354 4.367 1.00 96.81 146 GLU A N 1
ATOM 1240 C CA . GLU A 1 146 ? 5.095 1.319 4.357 1.00 96.81 146 GLU A CA 1
ATOM 1241 C C . GLU A 1 146 ? 6.453 0.631 4.154 1.00 96.81 146 GLU A C 1
ATOM 1243 O O . GLU A 1 146 ? 7.233 1.046 3.301 1.00 96.81 146 GLU A O 1
ATOM 1248 N N . GLY A 1 147 ? 6.697 -0.484 4.850 1.00 97.94 147 GLY A N 1
ATOM 1249 C CA . GLY A 1 147 ? 7.892 -1.303 4.635 1.00 97.94 147 GLY A CA 1
ATOM 1250 C C . GLY A 1 147 ? 7.973 -1.902 3.225 1.00 97.94 147 GLY A C 1
ATOM 1251 O O . GLY A 1 147 ? 9.052 -1.955 2.641 1.00 97.94 147 GLY A O 1
ATOM 1252 N N . GLN A 1 148 ? 6.842 -2.318 2.648 1.00 97.94 148 GLN A N 1
ATOM 1253 C CA . GLN A 1 148 ? 6.790 -2.833 1.275 1.00 97.94 148 GLN A CA 1
ATOM 1254 C C . GLN A 1 148 ? 7.078 -1.742 0.234 1.00 97.94 148 GLN A C 1
ATOM 1256 O O . GLN A 1 148 ? 7.844 -1.990 -0.695 1.00 97.94 148 GLN A O 1
ATOM 1261 N N . LEU A 1 149 ? 6.521 -0.538 0.409 1.00 98.12 149 LEU A N 1
ATOM 1262 C CA . LEU A 1 149 ? 6.812 0.623 -0.440 1.00 98.12 149 LEU A CA 1
ATOM 1263 C C . LEU A 1 149 ? 8.308 0.959 -0.403 1.00 98.12 149 LEU A C 1
ATOM 1265 O O . LEU A 1 149 ? 8.942 1.022 -1.454 1.00 98.12 149 LEU A O 1
ATOM 1269 N N . GLN A 1 150 ? 8.894 1.049 0.796 1.00 97.88 150 GLN A N 1
ATOM 1270 C CA . GLN A 1 150 ? 10.329 1.297 0.965 1.00 97.88 150 GLN A CA 1
ATOM 1271 C C . GLN A 1 150 ? 11.183 0.194 0.326 1.00 97.88 150 GLN A C 1
ATOM 1273 O O . GLN A 1 150 ? 12.217 0.467 -0.279 1.00 97.88 150 GLN A O 1
ATOM 1278 N N . SER A 1 151 ? 10.763 -1.069 0.443 1.00 98.12 151 SER A N 1
ATOM 1279 C CA . SER A 1 151 ? 11.465 -2.190 -0.183 1.00 98.12 151 SER A CA 1
ATOM 1280 C C . SER A 1 151 ? 11.474 -2.085 -1.708 1.00 98.12 151 SER A C 1
ATOM 1282 O O . SER A 1 151 ? 12.472 -2.463 -2.323 1.00 98.12 151 SER A O 1
ATOM 1284 N N . ILE A 1 152 ? 10.391 -1.600 -2.323 1.00 97.81 152 ILE A N 1
ATOM 1285 C CA . ILE A 1 152 ? 10.338 -1.372 -3.771 1.00 97.81 152 ILE A CA 1
ATOM 1286 C C . ILE A 1 152 ? 11.253 -0.210 -4.156 1.00 97.81 152 ILE A C 1
ATOM 1288 O O . ILE A 1 152 ? 12.045 -0.352 -5.082 1.00 97.81 152 ILE A O 1
ATOM 1292 N N . GLU A 1 153 ? 11.217 0.905 -3.429 1.00 97.50 153 GLU A N 1
ATOM 1293 C CA . GLU A 1 153 ? 12.117 2.038 -3.684 1.00 97.50 153 GLU A CA 1
ATOM 1294 C C . GLU A 1 153 ? 13.593 1.624 -3.592 1.00 97.50 153 GLU A C 1
ATOM 1296 O O . GLU A 1 153 ? 14.390 1.939 -4.475 1.00 97.50 153 GLU A O 1
ATOM 1301 N N . ASN A 1 154 ? 13.950 0.838 -2.575 1.00 97.06 154 ASN A N 1
ATOM 1302 C CA . ASN A 1 154 ? 15.307 0.321 -2.410 1.00 97.06 154 ASN A CA 1
ATOM 1303 C C . ASN A 1 154 ? 15.718 -0.604 -3.564 1.00 97.06 154 ASN A C 1
ATOM 1305 O O . ASN A 1 154 ? 16.867 -0.557 -3.996 1.00 97.06 154 ASN A O 1
ATOM 1309 N N . PHE A 1 155 ? 14.794 -1.417 -4.085 1.00 96.38 155 PHE A N 1
ATOM 1310 C CA . PHE A 1 155 ? 15.049 -2.266 -5.250 1.00 96.38 155 PHE A CA 1
ATOM 1311 C C . PHE A 1 155 ? 15.385 -1.439 -6.499 1.00 96.38 155 PHE A C 1
ATOM 1313 O O . PHE A 1 155 ? 16.330 -1.765 -7.214 1.00 96.38 155 PHE A O 1
ATOM 1320 N N . PHE A 1 156 ? 14.661 -0.343 -6.740 1.00 96.75 156 PHE A N 1
ATOM 1321 C CA . PHE A 1 156 ? 14.948 0.562 -7.856 1.00 96.75 156 PHE A CA 1
ATOM 1322 C C . PHE A 1 156 ? 16.298 1.261 -7.698 1.00 96.75 156 PHE A C 1
ATOM 1324 O O . PHE A 1 156 ? 17.077 1.293 -8.648 1.00 96.75 156 PHE A O 1
ATOM 1331 N N . SER A 1 157 ? 16.585 1.791 -6.506 1.00 94.38 157 SER A N 1
ATOM 1332 C CA . SER A 1 157 ? 17.870 2.434 -6.209 1.00 94.38 157 SER A CA 1
ATOM 1333 C C . SER A 1 157 ? 19.036 1.469 -6.419 1.00 94.38 157 SER A C 1
ATOM 1335 O O . SER A 1 157 ? 19.983 1.801 -7.125 1.00 94.38 157 SER A O 1
ATOM 1337 N N . TYR A 1 158 ? 18.916 0.239 -5.909 1.00 94.19 158 TYR A N 1
ATOM 1338 C CA . TYR A 1 158 ? 19.918 -0.809 -6.095 1.00 94.19 158 TYR A CA 1
ATOM 1339 C C . TYR A 1 158 ? 20.191 -1.102 -7.576 1.00 94.19 158 TYR A C 1
ATOM 1341 O O . TYR A 1 158 ? 21.343 -1.071 -8.003 1.00 94.19 158 TYR A O 1
ATOM 1349 N N . LEU A 1 159 ? 19.145 -1.326 -8.380 1.00 92.69 159 LEU A N 1
ATOM 1350 C CA . LEU A 1 159 ? 19.316 -1.605 -9.808 1.00 92.69 159 LEU A CA 1
ATOM 1351 C C . LEU A 1 159 ? 19.877 -0.406 -10.580 1.00 92.69 159 LEU A C 1
ATOM 1353 O O . LEU A 1 159 ? 20.654 -0.589 -11.515 1.00 92.69 159 LEU A O 1
ATOM 1357 N N . ASN A 1 160 ? 19.511 0.820 -10.206 1.00 92.19 160 ASN A N 1
ATOM 1358 C CA . ASN A 1 160 ? 20.106 2.017 -10.794 1.00 92.19 160 ASN A CA 1
ATOM 1359 C C . ASN A 1 160 ? 21.611 2.090 -10.520 1.00 92.19 160 ASN A C 1
ATOM 1361 O O . ASN A 1 160 ? 22.384 2.337 -11.447 1.00 92.19 160 ASN A O 1
ATOM 1365 N N . ASP A 1 161 ? 22.024 1.852 -9.278 1.00 91.12 161 ASP A N 1
ATOM 1366 C CA . ASP A 1 161 ? 23.433 1.893 -8.885 1.00 91.12 161 ASP A CA 1
ATOM 1367 C C . ASP A 1 161 ? 24.234 0.778 -9.569 1.00 91.12 161 ASP A C 1
ATOM 1369 O O . ASP A 1 161 ? 25.343 1.000 -10.064 1.00 91.12 161 ASP A O 1
ATOM 1373 N N . GLU A 1 162 ? 23.646 -0.412 -9.687 1.00 87.75 162 GLU A N 1
ATOM 1374 C CA . GLU A 1 162 ? 24.247 -1.531 -10.405 1.00 87.75 162 GLU A CA 1
ATOM 1375 C C . GLU A 1 162 ? 24.459 -1.202 -11.890 1.00 87.75 162 GLU A C 1
ATOM 1377 O O . GLU A 1 162 ? 25.550 -1.400 -12.416 1.00 87.75 162 GLU A O 1
ATOM 1382 N N . ILE A 1 163 ? 23.473 -0.605 -12.567 1.00 85.00 163 ILE A N 1
ATOM 1383 C CA . ILE A 1 163 ? 23.623 -0.227 -13.979 1.00 85.00 163 ILE A CA 1
ATOM 1384 C C . ILE A 1 163 ? 24.670 0.862 -14.189 1.00 85.00 163 ILE A C 1
ATOM 1386 O O . ILE A 1 163 ? 25.430 0.794 -15.153 1.00 85.00 163 ILE A O 1
ATOM 1390 N N . VAL A 1 164 ? 24.715 1.876 -13.323 1.00 79.38 164 VAL A N 1
ATOM 1391 C CA . VAL A 1 164 ? 25.697 2.967 -13.446 1.00 79.38 164 VAL A CA 1
ATOM 1392 C C . VAL A 1 164 ? 27.128 2.449 -13.271 1.00 79.38 164 VAL A C 1
ATOM 1394 O O . VAL A 1 164 ? 28.059 3.011 -13.844 1.00 79.38 164 VAL A O 1
ATOM 1397 N N . THR A 1 165 ? 27.310 1.365 -12.517 1.00 78.19 165 THR A N 1
ATOM 1398 C CA . THR A 1 165 ? 28.622 0.763 -12.238 1.00 78.19 165 THR A CA 1
ATOM 1399 C C . THR A 1 165 ? 29.025 -0.341 -13.224 1.00 78.19 165 THR A C 1
ATOM 1401 O O . THR A 1 165 ? 30.086 -0.954 -13.069 1.00 78.19 165 THR A O 1
ATOM 1404 N N . ILE A 1 166 ? 28.212 -0.611 -14.248 1.00 66.06 166 ILE A N 1
ATOM 1405 C CA . ILE A 1 166 ? 28.458 -1.685 -15.210 1.00 66.06 166 ILE A CA 1
ATOM 1406 C C . ILE A 1 166 ? 29.237 -1.204 -16.434 1.00 66.06 166 ILE A C 1
ATOM 1408 O O . ILE A 1 166 ? 28.837 -0.274 -17.127 1.00 66.06 166 ILE A O 1
ATOM 1412 N N . SER A 1 167 ? 30.309 -1.942 -16.741 1.00 56.06 167 SER A N 1
ATOM 1413 C CA . SER A 1 167 ? 31.022 -1.891 -18.025 1.00 56.06 167 SER A CA 1
ATOM 1414 C C . SER A 1 167 ? 30.744 -3.117 -18.913 1.00 56.06 167 SER A C 1
ATOM 1416 O O . SER A 1 167 ? 31.077 -3.083 -20.093 1.00 56.06 167 SER A O 1
ATOM 1418 N N . THR A 1 168 ? 30.159 -4.204 -18.375 1.00 54.28 168 THR A N 1
ATOM 1419 C CA . THR A 1 168 ? 29.900 -5.470 -19.098 1.00 54.28 168 THR A CA 1
ATOM 1420 C C . THR A 1 168 ? 28.594 -6.193 -18.672 1.00 54.28 168 THR A C 1
ATOM 1422 O O . THR A 1 168 ? 28.256 -6.201 -17.488 1.00 54.28 168 THR A O 1
ATOM 1425 N N . PRO A 1 169 ? 27.860 -6.840 -19.610 1.00 57.38 169 PRO A N 1
ATOM 1426 C CA . PRO A 1 169 ? 26.518 -7.413 -19.385 1.00 57.38 169 PRO A CA 1
ATOM 1427 C C . PRO A 1 169 ? 26.395 -8.620 -18.434 1.00 57.38 169 PRO A C 1
ATOM 1429 O O . PRO A 1 169 ? 25.281 -8.950 -18.032 1.00 57.38 169 PRO A O 1
ATOM 1432 N N . GLU A 1 170 ? 27.490 -9.295 -18.075 1.00 58.53 170 GLU A N 1
ATOM 1433 C CA . GLU A 1 170 ? 27.461 -10.595 -17.372 1.00 58.53 170 GLU A CA 1
ATOM 1434 C C . GLU A 1 170 ? 26.897 -10.531 -15.939 1.00 58.53 170 GLU A C 1
ATOM 1436 O O . GLU A 1 170 ? 26.401 -11.534 -15.430 1.00 58.53 170 GLU A O 1
ATOM 1441 N N . LYS A 1 171 ? 26.900 -9.354 -15.297 1.00 59.78 171 LYS A N 1
ATOM 1442 C CA . LYS A 1 171 ? 26.511 -9.196 -13.882 1.00 59.78 171 LYS A CA 1
ATOM 1443 C C . LYS A 1 171 ? 25.020 -9.404 -13.582 1.00 59.78 171 LYS A C 1
ATOM 1445 O O . LYS A 1 171 ? 24.681 -9.690 -12.443 1.00 59.78 171 LYS A O 1
ATOM 1450 N N . PHE A 1 172 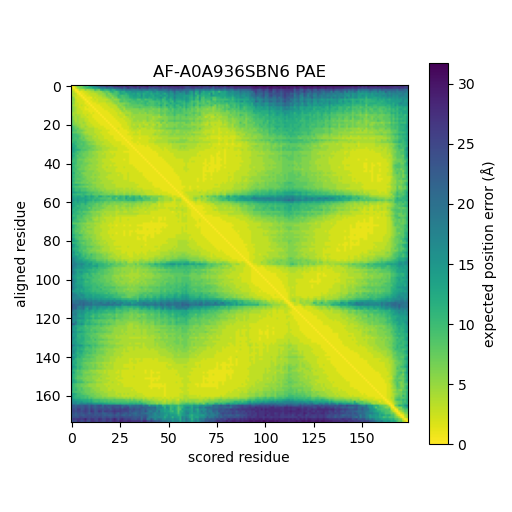? 24.144 -9.331 -14.585 1.00 54.59 172 PHE A N 1
ATOM 1451 C CA . PHE A 1 172 ? 22.689 -9.429 -14.395 1.00 54.59 172 PHE A CA 1
ATOM 1452 C C . PHE A 1 172 ? 22.084 -10.818 -14.656 1.00 54.59 172 PHE A C 1
ATOM 1454 O O . PHE A 1 172 ? 20.864 -10.965 -14.742 1.00 54.59 172 PHE A O 1
ATOM 1461 N N . SER A 1 173 ? 22.922 -11.842 -14.806 1.00 46.38 173 SER A N 1
ATOM 1462 C CA . SER A 1 173 ? 22.473 -13.214 -15.055 1.00 46.38 173 SER A CA 1
ATOM 1463 C C . SER A 1 173 ? 22.363 -13.994 -13.741 1.00 46.38 173 SER A C 1
ATOM 1465 O O . SER A 1 173 ? 23.233 -14.806 -13.433 1.00 46.38 173 SER A O 1
ATOM 1467 N N . ALA A 1 174 ? 21.313 -13.733 -12.957 1.00 42.50 174 ALA A N 1
ATOM 1468 C CA . ALA A 1 174 ? 20.901 -14.563 -11.821 1.00 42.50 174 ALA A CA 1
ATOM 1469 C C . ALA A 1 174 ? 19.375 -14.540 -11.642 1.00 42.50 174 ALA A C 1
ATOM 1471 O O . ALA A 1 174 ? 18.765 -13.454 -11.791 1.00 42.50 174 ALA A O 1
#

Foldseek 3Di:
DPPVVVVVVVVVVVVVVVVVVVVLVVLLVVDDPVLVVVLVVLVVLLVVLVVLLCVQAVDPDDFPLSVCSVVLSVVLSVLVSVLVVLVVVLVVDDLVVLVVQLVVLVVQLVPDPDPVSNVVSVVVNVVSVVVNVVSVVSVVVNVVSVVSNVVSVVSSVVSSVVSVPDNYDPPRHD

Secondary structure (DSSP, 8-state):
--HHHHHHHHHHHHHHHHHHHHHHHHHHHTS-HHHHHHHHHHHHHHHHHHHHHHHHH--SSPPHHHHHHHHHHHHHHHHHHHHHHHHHHHHHS-HHHHHHHHHHHHHHHHH--SHHHHHHHHHHHHHHHHHHHHHHHHHHHHHHHHHHHHHHHHHHHHHHHHHHT-SSGGGG--